Protein AF-A0A177L8R1-F1 (afdb_monomer_lite)

Secondary structure (DSSP, 8-state):
-EEE--SEEEETTTTEEEEE-BTTEEE---HHHHHHHHHTT-EESS-----GGGS-HHHHHHHHHHHT-TTTTT--HHHHHHHHH--

Structure (mmCIF, N/CA/C/O backbone):
data_AF-A0A177L8R1-F1
#
_entry.id   AF-A0A177L8R1-F1
#
loop_
_atom_site.group_PDB
_atom_site.id
_atom_site.type_symbol
_atom_site.label_atom_id
_atom_site.label_alt_id
_atom_site.label_comp_id
_atom_site.label_asym_id
_atom_site.label_entity_id
_atom_site.label_seq_id
_atom_site.pdbx_PDB_ins_code
_atom_site.Cartn_x
_atom_site.Cartn_y
_atom_site.Cartn_z
_atom_site.occupancy
_atom_site.B_iso_or_equiv
_atom_site.auth_seq_id
_atom_site.auth_comp_id
_atom_site.auth_asym_id
_atom_site.auth_atom_id
_atom_site.pdbx_PDB_model_num
ATOM 1 N N . MET A 1 1 ? -2.546 6.343 -11.174 1.00 81.06 1 MET A N 1
ATOM 2 C CA . MET A 1 1 ? -1.965 5.691 -9.982 1.00 81.06 1 MET A CA 1
ATOM 3 C C . MET A 1 1 ? -0.511 6.126 -9.888 1.00 81.06 1 MET A C 1
ATOM 5 O O . MET A 1 1 ? 0.155 6.130 -10.916 1.00 81.06 1 MET A O 1
ATOM 9 N N . LYS A 1 2 ? -0.018 6.531 -8.716 1.00 83.75 2 LYS A N 1
ATOM 10 C CA . LYS A 1 2 ? 1.409 6.844 -8.539 1.00 83.75 2 LYS A CA 1
ATOM 11 C C . LYS A 1 2 ? 2.062 5.764 -7.705 1.00 83.75 2 LYS A C 1
ATOM 13 O O . LYS A 1 2 ? 1.564 5.488 -6.627 1.00 83.75 2 LYS A O 1
ATOM 18 N N . PHE A 1 3 ? 3.149 5.197 -8.194 1.00 87.88 3 PHE A N 1
ATOM 19 C CA . PHE A 1 3 ? 3.994 4.242 -7.496 1.00 87.88 3 PHE A CA 1
ATOM 20 C C . PHE A 1 3 ? 5.315 4.908 -7.125 1.00 87.88 3 PHE A C 1
ATOM 22 O O . PHE A 1 3 ? 5.800 5.790 -7.834 1.00 87.88 3 PHE A O 1
ATOM 29 N N . TYR A 1 4 ? 5.914 4.450 -6.040 1.00 87.19 4 TYR A N 1
ATOM 30 C CA . TYR A 1 4 ? 7.174 4.932 -5.504 1.00 87.19 4 TYR A CA 1
ATOM 31 C C . TYR A 1 4 ? 8.175 3.782 -5.481 1.00 87.19 4 TYR A C 1
ATOM 33 O O . TYR A 1 4 ? 7.872 2.666 -5.058 1.00 87.19 4 TYR A O 1
ATOM 41 N N . GLY A 1 5 ? 9.382 4.032 -5.972 1.00 84.88 5 GLY A N 1
ATOM 42 C CA . GLY A 1 5 ? 10.371 2.976 -6.152 1.00 84.88 5 GLY A CA 1
ATOM 43 C C . GLY A 1 5 ? 11.654 3.481 -6.783 1.00 84.88 5 GLY A C 1
ATOM 44 O O . GLY A 1 5 ? 11.825 4.669 -7.013 1.00 84.88 5 GLY A O 1
ATOM 45 N N . HIS A 1 6 ? 12.597 2.587 -7.062 1.00 83.44 6 HIS A N 1
ATOM 46 C CA . HIS A 1 6 ? 13.856 2.955 -7.703 1.00 83.44 6 HIS A CA 1
ATOM 47 C C . HIS A 1 6 ? 14.242 1.929 -8.765 1.00 83.44 6 HIS A C 1
ATOM 49 O O . HIS A 1 6 ? 14.168 0.725 -8.527 1.00 83.44 6 HIS A O 1
ATOM 55 N N . GLY A 1 7 ? 14.701 2.410 -9.922 1.00 86.12 7 GLY A N 1
ATOM 56 C CA . GLY A 1 7 ? 15.185 1.572 -11.018 1.00 86.12 7 GLY A CA 1
ATOM 57 C C . GLY A 1 7 ? 14.143 1.295 -12.103 1.00 86.12 7 GLY A C 1
ATOM 58 O O . GLY A 1 7 ? 13.236 2.094 -12.335 1.00 86.12 7 GLY A O 1
ATOM 59 N N . ILE A 1 8 ? 14.329 0.177 -12.809 1.00 86.25 8 ILE A N 1
ATOM 60 C CA . ILE A 1 8 ? 13.491 -0.257 -13.934 1.00 86.25 8 ILE A CA 1
ATOM 61 C C . ILE A 1 8 ? 12.790 -1.554 -13.533 1.00 86.25 8 ILE A C 1
ATOM 63 O O . ILE A 1 8 ? 13.456 -2.539 -13.207 1.00 86.25 8 ILE A O 1
ATOM 67 N N . VAL A 1 9 ? 11.462 -1.563 -13.584 1.00 85.25 9 VAL A N 1
ATOM 68 C CA . VAL A 1 9 ? 10.645 -2.764 -13.400 1.00 85.25 9 VAL A CA 1
ATOM 69 C C . VAL A 1 9 ? 10.583 -3.508 -14.724 1.00 85.25 9 VAL A C 1
ATOM 71 O O . VAL A 1 9 ? 10.312 -2.917 -15.768 1.00 85.25 9 VAL A O 1
ATOM 74 N N . TRP A 1 10 ? 10.850 -4.810 -14.692 1.00 86.56 10 TRP A N 1
ATOM 75 C CA . TRP A 1 10 ? 10.829 -5.674 -15.869 1.00 86.56 10 TRP A CA 1
ATOM 76 C C . TRP A 1 10 ? 9.530 -6.473 -15.938 1.00 86.56 10 TRP A C 1
ATOM 78 O O . TRP A 1 10 ? 9.154 -7.137 -14.976 1.00 86.56 10 TRP A O 1
ATOM 88 N N . ASP A 1 11 ? 8.878 -6.435 -17.098 1.00 84.81 11 ASP A N 1
ATOM 89 C CA . ASP A 1 11 ? 7.708 -7.244 -17.412 1.00 84.81 11 ASP A CA 1
ATOM 90 C C . ASP A 1 11 ? 8.171 -8.609 -17.939 1.00 84.81 11 ASP A C 1
ATOM 92 O O . ASP A 1 11 ? 8.792 -8.708 -19.003 1.00 84.81 11 ASP A O 1
ATOM 96 N N . LYS A 1 12 ? 7.891 -9.666 -17.171 1.00 77.81 12 LYS A N 1
ATOM 97 C CA . LYS A 1 12 ? 8.283 -11.040 -17.513 1.00 77.81 12 LYS A CA 1
ATOM 98 C C . LYS A 1 12 ? 7.466 -11.613 -18.677 1.00 77.81 12 LYS A C 1
ATOM 100 O O . LYS A 1 12 ? 7.969 -12.467 -19.400 1.00 77.81 12 LYS A O 1
ATOM 105 N N . ASP A 1 13 ? 6.232 -11.153 -18.862 1.00 78.94 13 ASP A N 1
ATOM 106 C CA . ASP A 1 13 ? 5.312 -11.657 -19.887 1.00 78.94 13 ASP A CA 1
ATOM 107 C C . ASP A 1 13 ? 5.641 -11.131 -21.288 1.00 78.94 13 ASP A C 1
ATOM 109 O O . ASP A 1 13 ? 5.440 -11.820 -22.287 1.00 78.94 13 ASP A O 1
ATOM 113 N N . ASN A 1 14 ? 6.152 -9.906 -21.374 1.00 79.12 14 ASN A N 1
ATOM 114 C CA . ASN A 1 14 ? 6.423 -9.209 -22.627 1.00 79.12 14 ASN A CA 1
ATOM 115 C C . ASN A 1 14 ? 7.927 -9.043 -22.908 1.00 79.12 14 ASN A C 1
ATOM 117 O O . ASN A 1 14 ? 8.268 -8.396 -23.899 1.00 79.12 14 ASN A O 1
ATOM 121 N N . ASP A 1 15 ? 8.799 -9.592 -22.050 1.00 83.44 15 ASP A N 1
ATOM 122 C CA . ASP A 1 15 ? 10.268 -9.498 -22.125 1.00 83.44 15 ASP A CA 1
ATOM 123 C C . ASP A 1 15 ? 10.749 -8.052 -22.368 1.00 83.44 15 ASP A C 1
ATOM 125 O O . ASP A 1 15 ? 11.606 -7.765 -23.203 1.00 83.44 15 ASP A O 1
ATOM 129 N N . LYS A 1 16 ? 10.125 -7.091 -21.677 1.00 84.56 16 LYS A N 1
ATOM 130 C CA . LYS A 1 16 ? 10.390 -5.656 -21.853 1.00 84.56 16 LYS A CA 1
ATOM 131 C C . LYS A 1 16 ? 10.335 -4.922 -20.521 1.00 84.56 16 LYS A C 1
ATOM 133 O O . LYS A 1 16 ? 9.716 -5.391 -19.572 1.00 84.56 16 LYS A O 1
ATOM 138 N N . ALA A 1 17 ? 10.946 -3.742 -20.451 1.00 84.69 17 ALA A N 1
ATOM 139 C CA . ALA A 1 17 ? 10.779 -2.863 -19.297 1.00 84.69 17 ALA A CA 1
ATOM 140 C C . ALA A 1 17 ? 9.293 -2.477 -19.150 1.00 84.69 17 ALA A C 1
ATOM 142 O O . ALA A 1 17 ? 8.709 -1.921 -20.082 1.00 84.69 17 ALA A O 1
ATOM 143 N N . LEU A 1 18 ? 8.697 -2.804 -17.999 1.00 83.69 18 LEU A N 1
ATOM 144 C CA . LEU A 1 18 ? 7.337 -2.420 -17.624 1.00 83.69 18 LEU A CA 1
ATOM 145 C C . LEU A 1 18 ? 7.285 -0.910 -17.407 1.00 83.69 18 LEU A C 1
ATOM 147 O O . LEU A 1 18 ? 6.523 -0.200 -18.058 1.00 83.69 18 LEU A O 1
ATOM 151 N N . CYS A 1 19 ? 8.132 -0.433 -16.496 1.00 83.75 19 CYS A N 1
ATOM 152 C CA . CYS A 1 19 ? 8.212 0.964 -16.125 1.00 83.75 19 CYS A CA 1
ATOM 153 C C . CYS A 1 19 ? 9.591 1.334 -15.590 1.00 83.75 19 CYS A C 1
ATOM 155 O O . CYS A 1 19 ? 10.340 0.497 -15.090 1.00 83.75 19 CYS A O 1
ATOM 157 N N . THR A 1 20 ? 9.914 2.617 -15.690 1.00 85.81 20 THR A N 1
ATOM 158 C CA . THR A 1 20 ? 11.119 3.196 -15.104 1.00 85.81 20 THR A CA 1
ATOM 159 C C . THR A 1 20 ? 10.673 4.241 -14.101 1.00 85.81 20 THR A C 1
ATOM 161 O O . THR A 1 20 ? 9.902 5.130 -14.455 1.00 85.81 20 THR A O 1
ATOM 164 N N . PHE A 1 21 ? 11.150 4.141 -12.864 1.00 88.56 21 PHE A N 1
ATOM 165 C CA . PHE A 1 21 ? 10.904 5.167 -11.859 1.00 88.56 21 PHE A CA 1
ATOM 166 C C . PHE A 1 21 ? 11.773 6.390 -12.167 1.00 88.56 21 PHE A C 1
ATOM 168 O O . PHE A 1 21 ? 13.001 6.333 -12.051 1.00 88.56 21 PHE A O 1
ATOM 175 N N . GLU A 1 22 ? 11.151 7.504 -12.546 1.00 82.56 22 GLU A N 1
ATOM 176 C CA . GLU A 1 22 ? 11.840 8.782 -12.724 1.00 82.56 22 GLU A CA 1
ATOM 177 C C . GLU A 1 22 ? 11.777 9.568 -11.411 1.00 82.56 22 GLU A C 1
ATOM 179 O O . GLU A 1 22 ? 10.708 9.809 -10.867 1.00 82.56 22 GLU A O 1
ATOM 184 N N . ASN A 1 23 ? 12.936 9.954 -10.863 1.00 81.56 23 ASN A N 1
ATOM 185 C CA . ASN A 1 23 ? 13.043 10.640 -9.560 1.00 81.56 23 ASN A CA 1
ATOM 186 C C . ASN A 1 23 ? 12.440 9.885 -8.362 1.00 81.56 23 ASN A C 1
ATOM 188 O O . ASN A 1 23 ? 12.198 10.470 -7.312 1.00 81.56 23 ASN A O 1
ATOM 192 N N . GLY A 1 24 ? 12.281 8.570 -8.486 1.00 84.06 24 GLY A N 1
ATOM 193 C CA . GLY A 1 24 ? 11.718 7.748 -7.422 1.00 84.06 24 GLY A CA 1
ATOM 194 C C . GLY A 1 24 ? 10.200 7.576 -7.502 1.00 84.06 24 GLY A C 1
ATOM 195 O O . GLY A 1 24 ? 9.610 6.945 -6.629 1.00 84.06 24 GLY A O 1
ATOM 196 N N . GLU A 1 25 ? 9.576 8.127 -8.543 1.00 87.38 25 GLU A N 1
ATOM 197 C CA . GLU A 1 25 ? 8.133 8.156 -8.740 1.00 87.38 25 GLU A CA 1
ATOM 198 C C . GLU A 1 25 ? 7.793 7.572 -10.118 1.00 87.38 25 GLU A C 1
ATOM 200 O O . GLU A 1 25 ? 8.546 7.704 -11.086 1.00 87.38 25 GLU A O 1
ATOM 205 N N . TYR A 1 26 ? 6.653 6.899 -10.218 1.00 86.69 26 TYR A N 1
ATOM 206 C CA . TYR A 1 26 ? 6.123 6.378 -11.469 1.00 86.69 26 TYR A CA 1
ATOM 207 C C . TYR A 1 26 ? 4.609 6.564 -11.499 1.00 86.69 26 TYR A C 1
ATOM 209 O O . TYR A 1 26 ? 3.875 5.926 -10.749 1.00 86.69 26 TYR A O 1
ATOM 217 N N . GLU A 1 27 ? 4.131 7.458 -12.358 1.00 87.06 27 GLU A N 1
ATOM 218 C CA . GLU A 1 27 ? 2.703 7.676 -12.562 1.00 87.06 27 GLU A CA 1
ATOM 219 C C . GLU A 1 27 ? 2.225 6.872 -13.772 1.00 87.06 27 GLU A C 1
ATOM 221 O O . GLU A 1 27 ? 2.759 7.0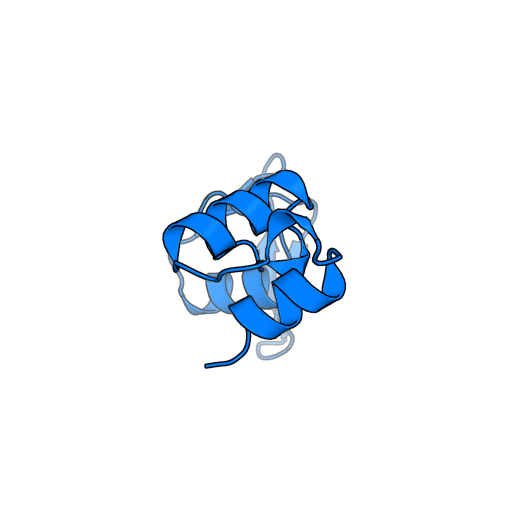06 -14.871 1.00 87.06 27 GLU A O 1
ATOM 226 N N . THR A 1 28 ? 1.214 6.034 -13.564 1.00 85.31 28 THR A N 1
ATOM 227 C CA . THR A 1 28 ? 0.569 5.258 -14.624 1.00 85.31 28 THR A CA 1
ATOM 228 C C . THR A 1 28 ? -0.922 5.093 -14.362 1.00 85.31 28 THR A C 1
ATOM 230 O O . THR A 1 28 ? -1.358 4.985 -13.212 1.00 85.31 28 THR A O 1
ATOM 233 N N . ASP A 1 29 ? -1.728 5.080 -15.415 1.00 84.50 29 ASP A N 1
ATOM 234 C CA . ASP A 1 29 ? -3.141 4.692 -15.377 1.00 84.50 29 ASP A CA 1
ATOM 235 C C . ASP A 1 29 ? -3.402 3.301 -15.980 1.00 84.50 29 ASP A C 1
ATOM 237 O O . ASP A 1 29 ? -4.520 2.791 -15.888 1.00 84.50 29 ASP A O 1
ATOM 241 N N . ASP A 1 30 ? -2.371 2.643 -16.519 1.00 86.31 30 ASP A N 1
ATOM 242 C CA . ASP A 1 30 ? -2.475 1.293 -17.064 1.00 86.31 30 ASP A CA 1
ATOM 243 C C . ASP A 1 30 ? -2.808 0.285 -15.959 1.00 86.31 30 ASP A C 1
ATOM 245 O O . ASP A 1 30 ? -1.964 -0.040 -15.123 1.00 86.31 30 ASP A O 1
ATOM 249 N N . GLN A 1 31 ? -4.010 -0.298 -16.006 1.00 82.56 31 GLN A N 1
ATOM 250 C CA . GLN A 1 31 ? -4.436 -1.334 -15.052 1.00 82.56 31 GLN A CA 1
ATOM 251 C C . GLN A 1 31 ? -3.446 -2.498 -14.961 1.00 82.56 31 GLN A C 1
ATOM 253 O O . GLN A 1 31 ? -3.248 -3.050 -13.889 1.00 82.56 31 GLN A O 1
ATOM 258 N N . ARG A 1 32 ? -2.796 -2.852 -16.075 1.00 85.31 32 ARG A N 1
ATOM 259 C CA . ARG A 1 32 ? -1.814 -3.938 -16.118 1.00 85.31 32 ARG A CA 1
ATOM 260 C C . ARG A 1 32 ? -0.537 -3.590 -15.356 1.00 85.31 32 ARG A C 1
ATOM 262 O O . ARG A 1 32 ? -0.004 -4.433 -14.652 1.00 85.31 32 ARG A O 1
ATOM 269 N N . ALA A 1 33 ? -0.059 -2.355 -15.507 1.00 84.94 33 ALA A N 1
ATOM 270 C CA . ALA A 1 33 ? 1.097 -1.872 -14.766 1.00 84.94 33 ALA A CA 1
ATOM 271 C C . ALA A 1 33 ? 0.759 -1.737 -13.280 1.00 84.94 33 ALA A C 1
ATOM 273 O O . ALA A 1 33 ? 1.568 -2.123 -12.449 1.00 84.94 33 ALA A O 1
ATOM 274 N N . ILE A 1 34 ? -0.446 -1.252 -12.966 1.00 86.19 34 ILE A N 1
ATOM 275 C CA . ILE A 1 34 ? -0.958 -1.156 -11.598 1.00 86.19 34 ILE A CA 1
ATOM 276 C C . ILE A 1 34 ? -0.956 -2.535 -10.933 1.00 86.19 34 ILE A C 1
ATOM 278 O O . ILE A 1 34 ? -0.313 -2.688 -9.908 1.00 86.19 34 ILE A O 1
ATOM 282 N N . ASP A 1 35 ? -1.590 -3.534 -11.548 1.00 83.69 35 ASP A N 1
ATOM 283 C CA . ASP A 1 35 ? -1.699 -4.897 -11.011 1.00 83.69 35 ASP A CA 1
ATOM 284 C C . ASP A 1 35 ? -0.320 -5.533 -10.779 1.00 83.69 35 ASP A C 1
ATOM 286 O O . ASP A 1 35 ? -0.030 -5.989 -9.680 1.00 83.69 35 ASP A O 1
ATOM 290 N N . LEU A 1 36 ? 0.589 -5.437 -11.756 1.00 84.69 36 LEU A N 1
ATOM 291 C CA . LEU A 1 36 ? 1.968 -5.924 -11.621 1.00 84.69 36 LEU A CA 1
ATOM 292 C C . LEU A 1 36 ? 2.744 -5.230 -10.498 1.00 84.69 36 LEU A C 1
ATOM 294 O O . LEU A 1 36 ? 3.518 -5.875 -9.795 1.00 84.69 36 LEU A O 1
ATOM 298 N N . LEU A 1 37 ? 2.589 -3.914 -10.358 1.00 84.75 37 LEU A N 1
ATOM 299 C CA . LEU A 1 37 ? 3.293 -3.137 -9.341 1.00 84.75 37 LEU A CA 1
ATOM 300 C C . LEU A 1 37 ? 2.716 -3.392 -7.942 1.00 84.75 37 LEU A C 1
ATOM 302 O O . LEU A 1 37 ? 3.487 -3.521 -6.991 1.00 84.75 37 LEU A O 1
ATOM 306 N N . THR A 1 38 ? 1.396 -3.526 -7.835 1.00 84.75 38 THR A N 1
ATOM 307 C CA . THR A 1 38 ? 0.670 -3.937 -6.629 1.00 84.75 38 THR A CA 1
ATOM 308 C C . THR A 1 38 ? 1.054 -5.363 -6.214 1.00 84.75 38 THR A C 1
ATOM 310 O O . THR A 1 38 ? 1.486 -5.575 -5.084 1.00 84.75 38 THR A O 1
ATOM 313 N N . GLU A 1 39 ? 1.017 -6.342 -7.128 1.00 80.81 39 GLU A N 1
ATOM 314 C CA . GLU A 1 39 ? 1.442 -7.728 -6.865 1.00 80.81 39 GLU A CA 1
ATOM 315 C C . GLU A 1 39 ? 2.925 -7.824 -6.484 1.00 80.81 39 GLU A C 1
ATOM 317 O O . GLU A 1 39 ? 3.313 -8.639 -5.645 1.00 80.81 39 GLU A O 1
ATOM 322 N N . ALA A 1 40 ? 3.770 -6.983 -7.082 1.00 80.12 40 ALA A N 1
ATOM 323 C CA . ALA A 1 40 ? 5.182 -6.895 -6.730 1.00 80.12 40 ALA A CA 1
ATOM 324 C C . ALA A 1 40 ? 5.437 -6.168 -5.393 1.00 80.12 40 ALA A C 1
ATOM 326 O O . ALA A 1 40 ? 6.577 -6.168 -4.922 1.00 80.12 40 ALA A O 1
ATOM 327 N N . GLY A 1 41 ? 4.407 -5.583 -4.768 1.00 77.88 41 GLY A N 1
ATOM 328 C CA . GLY A 1 41 ? 4.484 -4.923 -3.464 1.00 77.88 41 GLY A CA 1
ATOM 329 C C . GLY A 1 41 ? 5.149 -3.545 -3.491 1.00 77.88 41 GLY A C 1
ATOM 330 O O . GLY A 1 41 ? 5.791 -3.161 -2.512 1.00 77.88 41 GLY A O 1
ATOM 331 N N . PHE A 1 42 ? 5.058 -2.811 -4.605 1.00 83.19 42 PHE A N 1
ATOM 332 C CA . PHE A 1 42 ? 5.550 -1.433 -4.675 1.00 83.19 42 PHE A CA 1
ATOM 333 C C . PHE A 1 42 ? 4.622 -0.473 -3.929 1.00 83.19 42 PHE A C 1
ATOM 335 O O . PHE A 1 42 ? 3.403 -0.545 -4.048 1.00 83.19 42 PHE A O 1
ATOM 342 N N . GLU A 1 43 ? 5.210 0.472 -3.194 1.00 80.50 43 GLU A N 1
ATOM 343 C CA . GLU A 1 43 ? 4.455 1.498 -2.474 1.00 80.50 43 GLU A CA 1
ATOM 344 C C . GLU A 1 43 ? 3.752 2.427 -3.471 1.00 80.50 43 GLU A C 1
ATOM 346 O O . GLU A 1 43 ? 4.356 2.845 -4.459 1.00 80.50 43 GLU A O 1
ATOM 351 N N . HIS A 1 44 ? 2.479 2.754 -3.245 1.00 83.19 44 HIS A N 1
ATOM 352 C CA . HIS A 1 44 ? 1.722 3.599 -4.162 1.00 83.19 44 HIS A CA 1
ATOM 353 C C . HIS A 1 44 ? 0.693 4.497 -3.481 1.00 83.19 44 HIS A C 1
ATOM 355 O O . HIS A 1 44 ? 0.151 4.175 -2.430 1.00 83.19 44 HIS A O 1
ATOM 361 N N . ASP A 1 45 ? 0.433 5.645 -4.108 1.00 71.75 45 ASP A N 1
ATOM 362 C CA . ASP A 1 45 ? -0.434 6.720 -3.608 1.00 71.75 45 ASP A CA 1
ATOM 363 C C . ASP A 1 45 ? -1.921 6.358 -3.677 1.00 71.75 45 ASP A C 1
ATOM 365 O O . ASP A 1 45 ? -2.757 6.982 -3.030 1.00 71.75 45 ASP A O 1
ATOM 369 N N . ALA A 1 46 ? -2.271 5.333 -4.457 1.00 57.75 46 ALA A N 1
ATOM 370 C CA . ALA A 1 46 ? -3.613 4.798 -4.370 1.00 57.75 46 ALA A CA 1
ATOM 371 C C . ALA A 1 46 ? -3.739 3.994 -3.083 1.00 57.75 46 ALA A C 1
ATOM 373 O O . ALA A 1 46 ? -2.931 3.110 -2.819 1.00 57.75 46 ALA A O 1
ATOM 374 N N . GLU A 1 47 ? -4.751 4.337 -2.301 1.00 51.19 47 GLU A N 1
ATOM 375 C CA . GLU A 1 47 ? -5.159 3.653 -1.086 1.00 51.19 47 GLU A CA 1
ATOM 376 C C . GLU A 1 47 ? -5.408 2.165 -1.383 1.00 51.19 47 GLU A C 1
ATOM 378 O O . GLU A 1 47 ? -6.529 1.753 -1.674 1.00 51.19 47 GLU A O 1
ATOM 383 N N . GLU A 1 48 ? -4.361 1.342 -1.327 1.00 52.28 48 GLU A N 1
ATOM 384 C CA . GLU A 1 48 ? -4.522 -0.102 -1.196 1.00 52.28 48 GLU A CA 1
ATOM 385 C C . GLU A 1 48 ? -5.328 -0.339 0.072 1.00 52.28 48 GLU A C 1
ATOM 387 O O . GLU A 1 48 ? -5.134 0.376 1.071 1.00 52.28 48 GLU A O 1
ATOM 392 N N . PRO A 1 49 ? -6.213 -1.344 0.087 1.00 48.22 49 PRO A N 1
ATOM 393 C CA . PRO A 1 49 ? -6.754 -1.821 1.337 1.00 48.22 49 PRO A CA 1
ATOM 394 C C . PRO A 1 49 ? -5.559 -2.335 2.133 1.00 48.22 49 PRO A C 1
ATOM 396 O O . PRO A 1 49 ? -5.124 -3.464 1.926 1.00 48.22 49 PRO A O 1
ATOM 399 N N . LYS A 1 50 ? -4.994 -1.489 3.010 1.00 49.78 50 LYS A N 1
ATOM 400 C CA . LYS A 1 50 ? -4.022 -1.886 4.027 1.00 49.78 50 LYS A CA 1
ATOM 401 C C . LYS A 1 50 ? -4.574 -3.160 4.611 1.00 49.78 50 LYS A C 1
ATOM 403 O O . LYS A 1 50 ? -5.591 -3.117 5.312 1.00 49.78 50 LYS A O 1
ATOM 408 N N . SER A 1 51 ? -3.953 -4.279 4.248 1.00 54.28 51 SER A N 1
ATOM 409 C CA . SER A 1 51 ? -4.375 -5.566 4.751 1.00 54.28 51 SER A CA 1
ATOM 410 C C . SER A 1 51 ? -4.377 -5.390 6.252 1.00 54.28 51 SER A C 1
ATOM 412 O O . SER A 1 51 ? -3.412 -4.902 6.840 1.00 54.28 51 SER A O 1
ATOM 414 N N . ILE A 1 52 ? -5.519 -5.666 6.868 1.00 59.47 52 ILE A N 1
ATOM 415 C CA . ILE A 1 52 ? -5.751 -5.460 8.299 1.00 59.47 52 ILE A CA 1
ATOM 416 C C . ILE A 1 52 ? -4.567 -6.025 9.111 1.00 59.47 52 ILE A C 1
ATOM 418 O O . ILE A 1 52 ? -4.181 -5.469 10.136 1.00 59.47 52 ILE A O 1
ATOM 422 N N . THR A 1 53 ? -3.908 -7.063 8.581 1.00 58.88 53 THR A N 1
ATOM 423 C CA . THR A 1 53 ? -2.670 -7.708 9.052 1.00 58.88 53 THR A CA 1
ATOM 424 C C . THR A 1 53 ? -1.495 -6.759 9.321 1.00 58.88 53 THR A C 1
ATOM 426 O O . THR A 1 53 ? -0.746 -6.970 10.286 1.00 58.88 53 THR A O 1
ATOM 429 N N . GLU A 1 54 ? -1.348 -5.690 8.543 1.00 61.12 54 GLU A N 1
ATOM 430 C CA . GLU A 1 54 ? -0.295 -4.680 8.686 1.00 61.12 54 GLU A CA 1
ATOM 431 C C . GLU A 1 54 ? -0.696 -3.526 9.607 1.00 61.12 54 GLU A C 1
ATOM 433 O O . GLU A 1 54 ? 0.160 -2.788 10.102 1.00 61.12 54 GLU A O 1
ATOM 438 N N . MET A 1 55 ? -1.987 -3.395 9.920 1.00 64.25 55 MET A N 1
ATOM 439 C CA . MET A 1 55 ? -2.458 -2.387 10.860 1.00 64.25 55 MET A CA 1
ATOM 440 C C . MET A 1 55 ? -2.003 -2.725 12.287 1.00 64.25 55 MET A C 1
ATOM 442 O O . MET A 1 55 ? -1.956 -3.882 12.726 1.00 64.25 55 MET A O 1
ATOM 446 N N . GLY A 1 56 ? -1.644 -1.690 13.048 1.00 69.06 56 GLY A N 1
ATOM 447 C CA . GLY A 1 56 ? -1.302 -1.849 14.455 1.00 69.06 56 GLY A CA 1
ATOM 448 C C . GLY A 1 56 ? -2.494 -2.374 15.260 1.00 69.06 56 GLY A C 1
ATOM 449 O O . GLY A 1 56 ? -3.647 -2.078 14.955 1.00 69.06 56 GLY A O 1
ATOM 450 N N . VAL A 1 57 ? -2.218 -3.084 16.360 1.00 75.31 57 VAL A N 1
ATOM 451 C CA . VAL A 1 57 ? -3.226 -3.478 17.368 1.00 75.31 57 VAL A CA 1
ATOM 452 C C . VAL A 1 57 ? -4.238 -2.363 17.701 1.00 75.31 57 VAL A C 1
ATOM 454 O O . VAL A 1 57 ? -5.426 -2.673 17.795 1.00 75.31 57 VAL A O 1
ATOM 457 N N . PRO A 1 58 ? -3.848 -1.079 17.878 1.00 76.00 58 PRO A N 1
ATOM 458 C CA . PRO A 1 58 ? -4.828 -0.021 18.133 1.00 76.00 58 PRO A CA 1
ATOM 459 C C . PRO A 1 58 ? -5.824 0.202 16.985 1.00 76.00 58 PRO A C 1
ATOM 461 O O . PRO A 1 58 ? -6.998 0.452 17.256 1.00 76.00 58 PRO A O 1
ATOM 464 N N . ASP A 1 59 ? -5.391 0.097 15.731 1.00 79.12 59 ASP A N 1
ATOM 465 C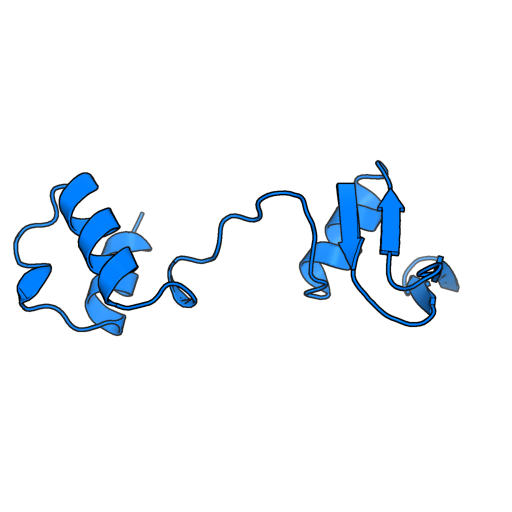 CA . ASP A 1 59 ? -6.256 0.277 14.562 1.00 79.12 59 ASP A CA 1
ATOM 466 C C . ASP A 1 59 ? -7.156 -0.942 14.336 1.00 79.12 59 ASP A C 1
ATOM 468 O O . ASP A 1 59 ? -8.354 -0.785 14.099 1.00 79.12 59 ASP A O 1
ATOM 472 N N . LEU A 1 60 ? -6.638 -2.149 14.579 1.00 80.19 60 LEU A N 1
ATOM 473 C CA . LEU A 1 60 ? -7.430 -3.382 14.586 1.00 80.19 60 LEU A CA 1
ATOM 474 C C . LEU A 1 60 ? -8.557 -3.349 15.622 1.00 80.19 60 LEU A C 1
ATOM 476 O O . LEU A 1 60 ? -9.696 -3.706 15.329 1.00 80.19 60 LEU A O 1
ATOM 480 N N . LYS A 1 61 ? -8.278 -2.847 16.831 1.00 82.38 61 LYS A N 1
ATOM 481 C CA . LYS A 1 61 ? -9.300 -2.688 17.878 1.00 82.38 61 LYS A CA 1
ATOM 482 C C . LYS A 1 61 ? -10.368 -1.661 17.503 1.00 82.38 61 LYS A C 1
ATOM 484 O O . LYS A 1 61 ? -11.528 -1.836 17.873 1.00 82.38 61 LYS A O 1
ATOM 489 N N . LYS A 1 62 ? -10.008 -0.591 16.786 1.00 83.06 62 LYS A N 1
ATOM 490 C CA . LYS A 1 62 ? -10.988 0.388 16.286 1.00 83.06 62 LYS A CA 1
ATOM 491 C C . LYS A 1 62 ? -11.901 -0.235 15.236 1.00 83.06 62 LYS A C 1
ATOM 493 O O . LYS A 1 62 ? -13.115 -0.094 15.364 1.00 83.06 62 LYS A O 1
ATOM 498 N N . LEU A 1 63 ? -11.329 -0.951 14.268 1.00 81.06 63 LEU A N 1
ATOM 499 C CA . LEU A 1 63 ? -12.090 -1.656 13.237 1.00 81.06 63 LEU A CA 1
ATOM 500 C C . LEU A 1 63 ? -13.039 -2.685 13.851 1.00 81.06 63 LEU A C 1
ATOM 502 O O . LEU A 1 63 ? -14.229 -2.676 13.546 1.00 81.06 63 LEU A O 1
ATOM 506 N N . ALA A 1 64 ? -12.556 -3.484 14.804 1.00 84.69 64 ALA A N 1
ATOM 507 C CA . ALA A 1 64 ? -13.381 -4.472 15.489 1.00 84.69 64 ALA A CA 1
ATOM 508 C C . ALA A 1 64 ? -14.543 -3.838 16.270 1.00 84.69 64 ALA A C 1
ATOM 510 O O . ALA A 1 64 ? -15.673 -4.321 16.222 1.00 84.69 64 ALA A O 1
ATOM 511 N N . LYS A 1 65 ? -14.302 -2.694 16.922 1.00 83.56 65 LYS A N 1
ATOM 512 C CA . LYS A 1 65 ? -15.360 -1.915 17.572 1.00 83.56 65 LYS A CA 1
ATOM 513 C C . LYS A 1 65 ? -16.390 -1.385 16.568 1.00 83.56 65 LYS A C 1
ATOM 515 O O . LYS A 1 65 ? -17.577 -1.389 16.877 1.00 83.56 65 LYS A O 1
ATOM 520 N N . GLN A 1 66 ? -15.953 -0.914 15.398 1.00 81.69 66 GLN A N 1
ATOM 521 C CA . GLN A 1 66 ? -16.852 -0.425 14.344 1.00 81.69 66 GLN A CA 1
ATOM 522 C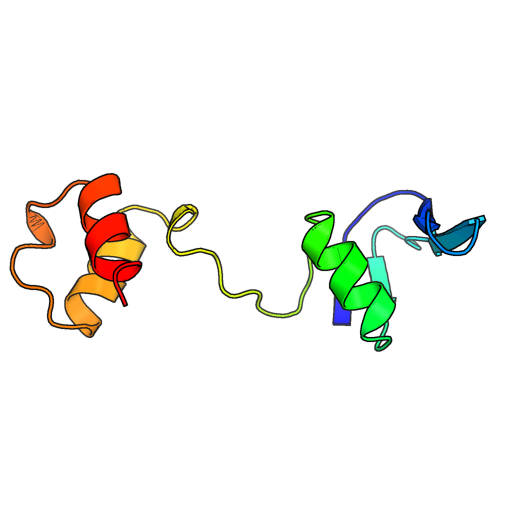 C . GLN A 1 66 ? -17.694 -1.545 13.725 1.00 81.69 66 GLN A C 1
ATOM 524 O O . GLN A 1 66 ? -18.859 -1.306 13.424 1.00 81.69 66 GLN A O 1
ATOM 529 N N . GLN A 1 67 ? -17.143 -2.755 13.595 1.00 78.62 67 GLN A N 1
ATOM 530 C CA . GLN A 1 67 ? -17.895 -3.946 13.182 1.00 78.62 67 GLN A CA 1
ATOM 531 C C . GLN A 1 67 ? -18.819 -4.499 14.280 1.00 78.62 67 GLN A C 1
ATOM 533 O O . GLN A 1 67 ? -19.648 -5.359 14.004 1.00 78.62 67 GLN A O 1
ATOM 538 N N . GLY A 1 68 ? -18.713 -4.007 15.520 1.00 83.56 68 GLY A N 1
ATOM 539 C CA . GLY A 1 68 ? -19.526 -4.486 16.639 1.00 83.56 68 GLY A CA 1
ATOM 540 C C . GLY A 1 68 ? -19.041 -5.808 17.239 1.00 83.56 68 GLY A C 1
ATOM 541 O O . GLY A 1 68 ? -19.814 -6.487 17.906 1.00 83.56 68 GLY A O 1
ATOM 542 N N . ILE A 1 69 ? -17.771 -6.173 17.034 1.00 83.75 69 ILE A N 1
ATOM 543 C CA . ILE A 1 69 ? -17.167 -7.376 17.619 1.00 83.75 69 ILE A CA 1
ATOM 544 C C . ILE A 1 69 ? -17.017 -7.165 19.127 1.00 83.75 69 ILE A C 1
ATOM 546 O O . ILE A 1 69 ? -16.219 -6.345 19.581 1.00 83.75 69 ILE A O 1
ATOM 550 N N . GLU A 1 70 ? -17.767 -7.909 19.931 1.00 80.94 70 GLU A N 1
ATOM 551 C CA . GLU A 1 70 ? -17.680 -7.854 21.388 1.00 80.94 70 GLU A CA 1
ATOM 552 C C . GLU A 1 70 ? -16.476 -8.664 21.893 1.00 80.94 70 GLU A C 1
ATOM 554 O O . GLU A 1 70 ? -16.186 -9.755 21.415 1.00 80.94 70 GLU A O 1
ATOM 559 N N . GLY A 1 71 ? -15.739 -8.136 22.874 1.00 82.38 71 GLY A N 1
ATOM 560 C CA . GLY A 1 71 ? -14.538 -8.803 23.401 1.00 82.38 71 GLY A CA 1
ATOM 561 C C . GLY A 1 71 ? -13.220 -8.415 22.720 1.00 82.38 71 GLY A C 1
ATOM 562 O O . GLY A 1 71 ? -12.163 -8.770 23.240 1.00 82.38 71 GLY A O 1
ATOM 563 N N . TYR A 1 72 ? -13.257 -7.572 21.679 1.00 81.12 72 TYR A N 1
ATOM 564 C CA . TYR A 1 72 ? -12.075 -7.055 20.966 1.00 81.12 72 TYR A CA 1
ATOM 565 C C . TYR A 1 72 ? -10.986 -6.462 21.889 1.00 81.12 72 TYR A C 1
ATOM 567 O O . TYR A 1 72 ? -9.791 -6.529 21.607 1.00 81.12 72 TYR A O 1
ATOM 575 N N . SER A 1 73 ? -11.372 -5.881 23.032 1.00 79.94 73 SER A N 1
ATOM 576 C CA . SER A 1 73 ? -10.427 -5.309 24.002 1.00 79.94 73 SER A CA 1
ATOM 577 C C . SER A 1 73 ? -9.527 -6.355 24.664 1.00 79.94 73 SER A C 1
ATOM 579 O O . SER A 1 73 ? -8.402 -6.014 25.034 1.00 79.94 73 SER A O 1
ATOM 581 N N . LYS A 1 74 ? -10.016 -7.594 24.803 1.00 83.31 74 LYS A N 1
ATOM 582 C CA . LYS A 1 74 ? -9.305 -8.736 25.397 1.00 83.31 74 LYS A CA 1
ATOM 583 C C . LYS A 1 74 ? -8.629 -9.633 24.354 1.00 83.31 74 LYS A C 1
ATOM 585 O O . LYS A 1 74 ? -7.885 -10.514 24.755 1.00 83.31 74 LYS A O 1
ATOM 590 N N . MET A 1 75 ? -8.902 -9.419 23.067 1.00 79.62 75 MET A N 1
ATOM 591 C CA . MET A 1 75 ? -8.310 -10.176 21.966 1.00 79.62 75 MET A CA 1
ATOM 592 C C . MET A 1 75 ? -6.917 -9.642 21.605 1.00 79.62 75 MET A C 1
ATOM 594 O O . MET A 1 75 ? -6.659 -8.430 21.664 1.00 79.62 75 MET A O 1
ATOM 598 N N . ASP A 1 76 ? -6.039 -10.565 21.221 1.00 81.81 76 ASP A N 1
ATOM 599 C CA . ASP A 1 76 ? -4.702 -10.295 20.699 1.00 81.81 76 ASP A CA 1
ATOM 600 C C . ASP A 1 76 ? -4.740 -9.925 19.211 1.00 81.81 76 ASP A C 1
ATOM 602 O O . ASP A 1 76 ? -5.776 -10.038 18.552 1.00 81.81 76 ASP A O 1
ATOM 606 N N . LYS A 1 77 ? -3.606 -9.451 18.671 1.00 78.12 77 LYS A N 1
ATOM 607 C CA . LYS A 1 77 ? -3.504 -9.009 17.268 1.00 78.12 77 LYS A CA 1
ATOM 608 C C . LYS A 1 77 ? -4.039 -10.078 16.310 1.00 78.12 77 LYS A C 1
ATOM 610 O O . LYS A 1 77 ? -4.806 -9.757 15.414 1.00 78.12 77 LYS A O 1
ATOM 615 N N . GLU A 1 78 ? -3.640 -11.325 16.526 1.00 81.12 78 GLU A N 1
ATOM 616 C CA . GLU A 1 78 ? -3.971 -12.466 15.670 1.00 81.12 78 GLU A CA 1
ATOM 617 C C . GLU A 1 78 ? -5.463 -12.812 15.722 1.00 81.12 78 GLU A C 1
ATOM 619 O O . GLU A 1 78 ? -6.078 -13.002 14.680 1.00 81.12 78 GLU A O 1
ATOM 624 N N . GLU A 1 79 ? -6.068 -12.792 16.910 1.00 82.81 79 GLU A N 1
ATOM 625 C CA . GLU A 1 7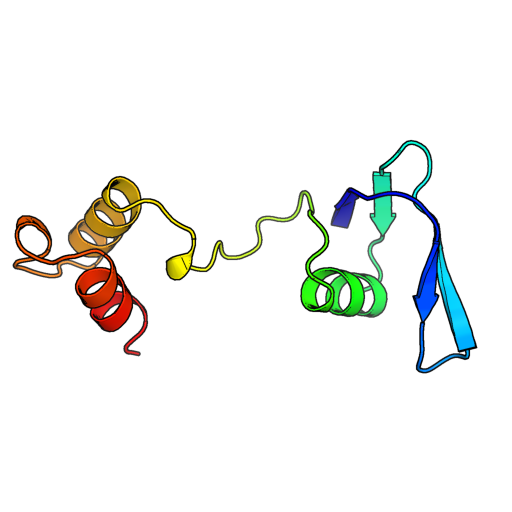9 ? -7.504 -13.035 17.096 1.00 82.81 79 GLU A CA 1
ATOM 626 C C . GLU A 1 79 ? -8.346 -11.921 16.463 1.00 82.81 79 GLU A C 1
ATOM 628 O O . GLU A 1 79 ? -9.316 -12.191 15.760 1.00 82.81 79 GLU A O 1
ATOM 633 N N . LEU A 1 80 ? -7.950 -10.656 16.651 1.00 82.38 80 LEU A N 1
ATOM 634 C CA . LEU A 1 80 ? -8.614 -9.519 16.007 1.00 82.38 80 LEU A CA 1
ATOM 635 C C . LEU A 1 80 ? -8.569 -9.644 14.485 1.00 82.38 80 LEU A C 1
ATOM 637 O O . LEU A 1 80 ? -9.571 -9.397 13.824 1.00 82.38 80 LEU A O 1
ATOM 641 N N . LEU A 1 81 ? -7.422 -10.050 13.940 1.00 81.06 81 LEU A N 1
ATOM 642 C CA . LEU A 1 81 ? -7.263 -10.297 12.513 1.00 81.06 81 LEU A CA 1
ATOM 643 C C . LEU A 1 81 ? -8.131 -11.452 12.036 1.00 81.06 81 LEU A C 1
ATOM 645 O O . LEU A 1 81 ? -8.825 -11.301 11.041 1.00 81.06 81 LEU A O 1
ATOM 649 N N . ALA A 1 82 ? -8.132 -12.574 12.750 1.00 81.38 82 ALA A N 1
ATOM 650 C CA . ALA A 1 82 ? -8.914 -13.745 12.382 1.00 81.38 82 ALA A CA 1
ATOM 651 C C . ALA A 1 82 ? -10.418 -13.441 12.329 1.00 81.38 82 ALA A C 1
ATOM 653 O O . ALA A 1 82 ? -11.091 -13.886 11.402 1.00 81.38 82 ALA A O 1
ATOM 654 N N . VAL A 1 83 ? -10.939 -12.650 13.274 1.00 81.69 83 VAL A N 1
ATOM 655 C CA . VAL A 1 83 ? -12.355 -12.245 13.275 1.00 81.69 83 VAL A CA 1
ATOM 656 C C . VAL A 1 83 ? -12.644 -11.210 12.183 1.00 81.69 83 VAL A C 1
ATOM 658 O O . VAL A 1 83 ? -13.692 -11.282 11.557 1.00 81.69 83 VAL A O 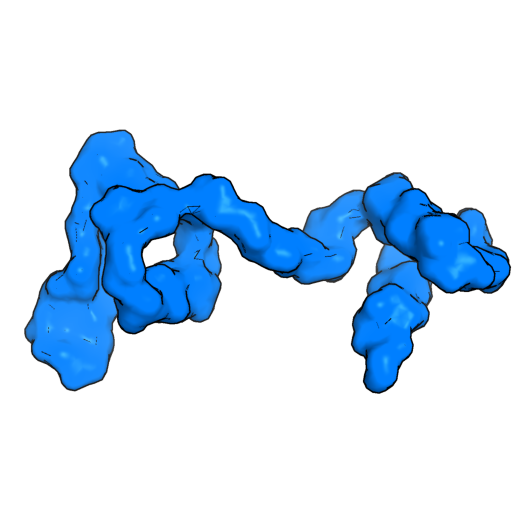1
ATOM 661 N N . LEU A 1 84 ? -11.724 -10.275 11.918 1.00 78.25 84 LEU A N 1
ATOM 662 C CA . LEU A 1 84 ? -11.897 -9.244 10.884 1.00 78.25 84 LEU A CA 1
ATOM 663 C C . LEU A 1 84 ? -11.733 -9.774 9.447 1.00 78.25 84 LEU A C 1
ATOM 665 O O . LEU A 1 84 ? -12.269 -9.164 8.529 1.00 78.25 84 LEU A O 1
ATOM 669 N N . VAL A 1 85 ? -10.974 -10.858 9.253 1.00 76.56 85 VAL A N 1
ATOM 670 C CA . VAL A 1 85 ? -10.727 -11.518 7.953 1.00 76.56 85 VAL A CA 1
ATOM 671 C C . VAL A 1 85 ? -11.712 -12.671 7.696 1.00 76.56 85 VAL A C 1
ATOM 673 O O . VAL A 1 85 ? -11.824 -13.133 6.565 1.00 76.56 85 VAL A O 1
ATOM 676 N N . SER A 1 86 ? -12.433 -13.149 8.717 1.00 62.50 86 SER A N 1
ATOM 677 C CA . SER A 1 86 ? -13.472 -14.173 8.537 1.00 62.50 86 SER A CA 1
ATOM 678 C C . SER A 1 86 ? -14.748 -13.559 7.945 1.00 62.50 86 SER A C 1
ATOM 680 O O . SER A 1 86 ? -15.636 -13.147 8.691 1.00 62.50 86 SER A O 1
ATOM 682 N N . GLU A 1 87 ? -14.833 -13.517 6.613 1.00 51.81 87 GLU A N 1
ATOM 683 C CA . GLU A 1 87 ? -16.085 -13.400 5.835 1.00 51.81 87 GLU A CA 1
ATOM 684 C C . GLU A 1 87 ? -16.624 -14.775 5.407 1.00 51.81 87 GLU A C 1
ATOM 686 O O . GLU A 1 87 ? -15.811 -15.665 5.061 1.00 51.81 87 GLU A O 1
#

Sequence (87 aa):
MKFYGHGIVWDKDNDKALCTFENGEYETDDQRAIDLLTEAGFEHDAEEPKSITEMGVPDLKKLAKQQGIEGYSKMDKEELLAVLVSE

pLDDT: mean 78.77, std 9.88, range [48.22, 88.56]

Radius of gyration: 17.68 Å; chains: 1; bounding box: 35×25×48 Å

Foldseek 3Di:
DKFFAAAWDADPVVRGTLDHADVRMDDDPPPVSVVVCVVVPTDGPPDDVPLLLNDDLVVLLVVCVVVVPPPSVVDDSVRSNVVVVPD

Organism: NCBI:txid29332

InterPro domains:
  IPR011112 Rho termination factor-like, N-terminal [PF07498] (53-81)
  IPR036269 Rho termination factor, N-te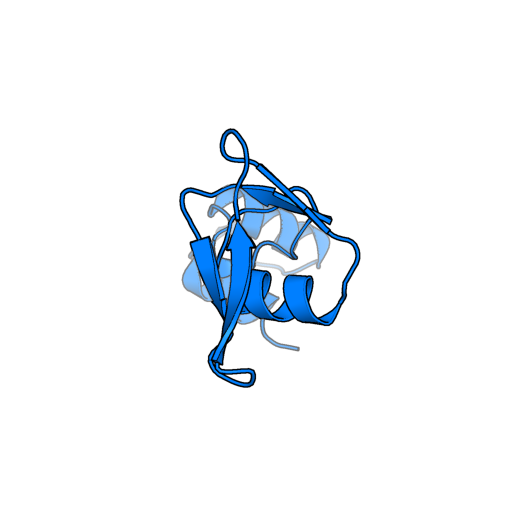rminal domain superfamily [SSF68912] (52-84)